Protein AF-A0A930E1S9-F1 (afdb_monomer)

pLDDT: mean 73.91, std 13.62, range [43.12, 94.81]

Sequence (90 aa):
MGNFVILALVGVIIVFAVRSVIKRGKNGCCGGGECSVDSVKVSDKVEGHYPFKAMISVDDMHCGTCKKKVENALNAISGVWATVDLSSHT

InterPro domains:
  IPR006121 Heavy metal-associated domain, HMA [PF00403] (56-89)
  IPR006121 Heavy metal-associated domain, HMA [PS50846] (52-90)
  IPR006121 Heavy metal-associated domain, HMA [cd00371] (55-86)
  IPR017969 Heavy-metal-associated, conserved site [PS01047] (58-86)
  IPR036163 Heavy metal-associated domain superfamily [SSF55008] (55-89)

Organism: NCBI:txid237576

Secondary structure (DSSP, 8-state):
-HHHHHHHHHHHHHHHHHHHHHHHHHH-SS-SS---------S---GGG-S-------TT--SHHHHHHHHHHHHTSTT------TTTT-

Solvent-accessible surface area (backbone atoms only — not comparable to full-atom values): 5744 Å² total; per-residue (Å²): 117,68,68,60,56,53,51,52,55,52,50,53,52,50,52,52,51,52,52,50,51,51,58,45,60,78,49,43,92,70,64,93,59,91,78,77,71,73,77,50,78,56,92,66,90,56,74,89,79,51,96,73,87,86,88,58,76,55,85,87,59,83,44,74,64,52,4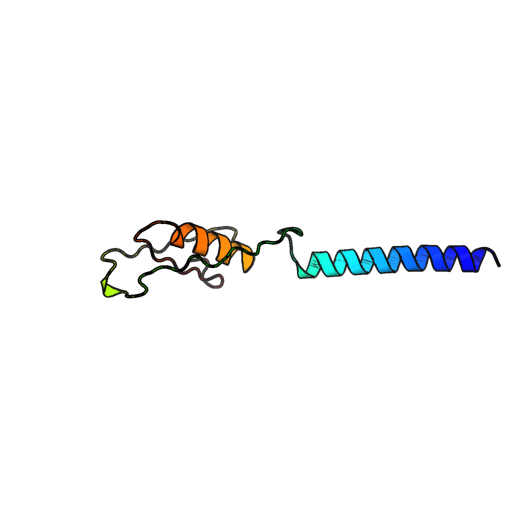4,51,51,54,29,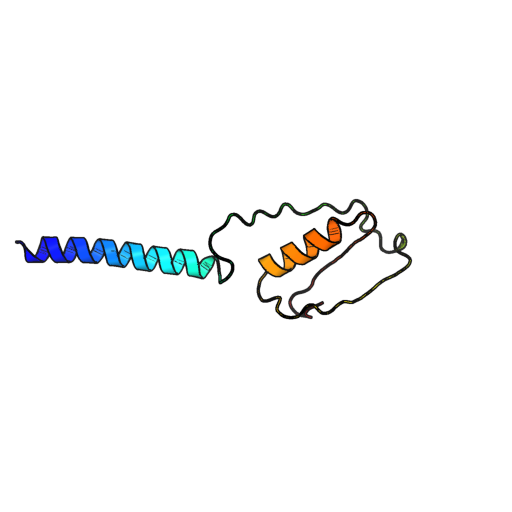30,60,43,22,65,39,88,96,39,81,57,77,67,40,76,90,77,39,54

Structure (mmCIF, N/CA/C/O backbone):
data_AF-A0A930E1S9-F1
#
_entry.id   AF-A0A930E1S9-F1
#
loop_
_atom_site.group_PDB
_atom_site.id
_atom_site.type_symbol
_atom_site.label_atom_id
_atom_site.label_alt_id
_atom_site.label_comp_id
_atom_site.label_asym_id
_atom_site.label_entity_id
_atom_site.label_seq_id
_atom_site.pdbx_PDB_ins_code
_atom_site.Cartn_x
_atom_site.Cartn_y
_atom_site.Cartn_z
_atom_site.occupancy
_atom_site.B_iso_or_equiv
_atom_site.auth_seq_id
_atom_site.auth_comp_id
_atom_site.auth_asym_id
_atom_site.auth_atom_id
_atom_site.pdbx_PDB_model_num
ATOM 1 N N . MET A 1 1 ? 26.162 -2.240 -42.749 1.00 63.75 1 MET A N 1
ATOM 2 C CA . MET A 1 1 ? 24.908 -1.480 -42.523 1.00 63.75 1 MET A CA 1
ATOM 3 C C . MET A 1 1 ? 23.860 -2.293 -41.754 1.00 63.75 1 MET A C 1
ATOM 5 O O . MET A 1 1 ? 23.283 -1.746 -40.828 1.00 63.75 1 MET A O 1
ATOM 9 N N . GLY A 1 2 ? 23.669 -3.593 -42.031 1.00 74.12 2 GLY A N 1
ATOM 10 C CA . GLY A 1 2 ? 22.698 -4.442 -41.309 1.00 74.12 2 GLY A CA 1
ATOM 11 C C . GLY A 1 2 ? 22.915 -4.587 -39.790 1.00 74.12 2 GLY A C 1
ATOM 12 O O . GLY A 1 2 ? 21.950 -4.511 -39.038 1.00 74.12 2 GLY A O 1
ATOM 13 N N . ASN A 1 3 ? 24.164 -4.690 -39.311 1.00 85.62 3 ASN A N 1
ATOM 14 C CA . ASN A 1 3 ? 24.447 -4.801 -37.866 1.00 85.62 3 ASN A CA 1
ATOM 15 C C . ASN A 1 3 ? 23.959 -3.603 -37.040 1.00 85.62 3 ASN A C 1
ATOM 17 O O . ASN A 1 3 ? 23.510 -3.789 -35.914 1.00 85.62 3 ASN A O 1
ATOM 21 N N . PHE A 1 4 ? 24.020 -2.383 -37.583 1.00 90.19 4 PHE A N 1
ATOM 22 C CA . PHE A 1 4 ? 23.559 -1.186 -36.871 1.00 90.19 4 PHE A CA 1
ATOM 23 C C . PHE A 1 4 ? 22.038 -1.177 -36.694 1.00 90.19 4 PHE A C 1
ATOM 25 O O . PHE A 1 4 ? 21.549 -0.765 -35.646 1.00 90.19 4 PHE A O 1
ATOM 32 N N . VAL A 1 5 ? 21.294 -1.689 -37.681 1.00 92.00 5 VAL A N 1
ATOM 33 C CA . VAL A 1 5 ? 19.830 -1.816 -37.610 1.00 92.00 5 VAL A CA 1
ATOM 34 C C . VAL A 1 5 ? 19.432 -2.830 -36.537 1.00 92.00 5 VAL A C 1
ATOM 36 O O . VAL A 1 5 ? 18.553 -2.557 -35.722 1.00 92.00 5 VAL A O 1
ATOM 39 N N . ILE A 1 6 ? 20.126 -3.971 -36.487 1.00 92.12 6 ILE A N 1
ATOM 40 C CA . ILE A 1 6 ? 19.892 -5.017 -35.482 1.00 92.12 6 ILE A CA 1
ATOM 41 C C . ILE A 1 6 ? 20.205 -4.488 -34.074 1.00 92.12 6 ILE A C 1
ATOM 43 O O . ILE A 1 6 ? 19.397 -4.655 -33.162 1.00 92.12 6 ILE A O 1
ATOM 47 N N . LEU A 1 7 ? 21.335 -3.794 -33.900 1.00 91.75 7 LEU A N 1
ATOM 48 C CA . LEU A 1 7 ? 21.721 -3.189 -32.619 1.00 91.75 7 LEU A CA 1
ATOM 49 C C . LEU A 1 7 ? 20.707 -2.145 -32.136 1.00 91.75 7 LEU A C 1
ATOM 51 O O . LEU A 1 7 ? 20.362 -2.134 -30.955 1.00 91.75 7 LEU A O 1
ATOM 55 N N . ALA A 1 8 ? 20.193 -1.303 -33.036 1.00 91.69 8 ALA A N 1
ATOM 56 C CA . ALA A 1 8 ? 19.172 -0.317 -32.696 1.00 91.69 8 ALA A CA 1
ATOM 57 C C . ALA A 1 8 ? 17.867 -0.987 -32.232 1.00 91.69 8 ALA A C 1
ATOM 59 O O . ALA A 1 8 ? 17.304 -0.595 -31.210 1.00 91.69 8 ALA A O 1
ATOM 60 N N . LEU A 1 9 ? 17.418 -2.033 -32.934 1.00 92.62 9 LEU A N 1
ATOM 61 C CA . LEU A 1 9 ? 16.196 -2.762 -32.592 1.00 92.62 9 LEU A CA 1
ATOM 62 C C . LEU A 1 9 ? 16.303 -3.442 -31.216 1.00 92.62 9 LEU A C 1
ATOM 64 O O . LEU A 1 9 ? 15.404 -3.315 -30.383 1.00 92.62 9 LEU A O 1
ATOM 68 N N . VAL A 1 10 ? 17.431 -4.106 -30.947 1.00 94.38 10 VAL A N 1
ATOM 69 C CA . VAL A 1 10 ? 17.712 -4.731 -29.644 1.00 94.38 10 VAL A CA 1
ATOM 70 C C . VAL A 1 10 ? 17.790 -3.677 -28.538 1.00 94.38 10 VAL A C 1
ATOM 72 O O . VAL A 1 10 ? 17.206 -3.865 -27.470 1.00 94.38 10 VAL A O 1
ATOM 75 N N . GLY A 1 11 ? 18.439 -2.538 -28.799 1.00 94.81 11 GLY A N 1
ATOM 76 C CA . GLY A 1 11 ? 18.517 -1.424 -27.855 1.00 94.81 11 GLY A CA 1
ATOM 77 C C . GLY A 1 11 ? 17.138 -0.906 -27.436 1.00 94.81 11 GLY A C 1
ATOM 78 O O . GLY A 1 11 ? 16.888 -0.726 -26.244 1.00 94.81 11 GLY A O 1
ATOM 79 N N . VAL A 1 12 ? 16.210 -0.745 -28.385 1.00 94.12 12 VAL A N 1
ATOM 80 C CA . VAL A 1 12 ? 14.829 -0.317 -28.092 1.00 94.12 12 VAL A CA 1
ATOM 81 C C . VAL A 1 12 ? 14.107 -1.328 -27.196 1.00 94.12 12 VAL A C 1
ATOM 83 O O . VAL A 1 12 ? 13.468 -0.927 -26.219 1.00 94.12 12 VAL A O 1
ATOM 86 N N . ILE A 1 13 ? 14.240 -2.629 -27.474 1.00 93.00 13 ILE A N 1
ATOM 87 C CA . ILE A 1 13 ? 13.612 -3.692 -26.672 1.00 93.00 13 ILE A CA 1
ATOM 88 C C . ILE A 1 13 ? 14.166 -3.696 -25.243 1.00 93.00 13 ILE A C 1
ATOM 90 O O . ILE A 1 13 ? 13.389 -3.745 -24.288 1.00 93.00 13 ILE A O 1
ATOM 94 N N . ILE A 1 14 ? 15.489 -3.586 -25.078 1.00 93.62 14 ILE A N 1
ATOM 95 C CA . ILE A 1 14 ? 16.133 -3.535 -23.757 1.00 93.62 14 ILE A CA 1
ATOM 96 C C . ILE A 1 14 ? 15.655 -2.310 -22.977 1.00 93.62 14 ILE A C 1
ATOM 98 O O . ILE A 1 14 ? 15.270 -2.436 -21.815 1.00 93.62 14 ILE A O 1
ATOM 102 N N . VAL A 1 15 ? 15.610 -1.132 -23.606 1.00 92.81 15 VAL A N 1
ATOM 103 C CA . VAL A 1 15 ? 15.111 0.090 -22.957 1.00 92.81 15 VAL A CA 1
ATOM 104 C C . VAL A 1 15 ? 13.658 -0.078 -22.513 1.00 92.81 15 VAL A C 1
ATOM 106 O O . VAL A 1 15 ? 13.307 0.321 -21.400 1.00 92.81 15 VAL A O 1
ATOM 109 N N . PHE A 1 16 ? 12.809 -0.691 -23.341 1.00 90.75 16 PHE A N 1
ATOM 110 C CA . PHE A 1 16 ? 11.409 -0.935 -22.996 1.00 90.75 16 PHE A CA 1
ATOM 111 C C . PHE A 1 16 ? 11.268 -1.941 -21.844 1.00 90.75 16 PHE A C 1
ATOM 113 O O . PHE A 1 16 ? 10.491 -1.710 -20.915 1.00 90.75 16 PHE A O 1
ATOM 120 N N . ALA A 1 17 ? 12.063 -3.014 -21.857 1.00 85.81 17 ALA A N 1
ATOM 121 C CA . ALA A 1 17 ? 12.105 -4.011 -20.793 1.00 85.81 17 ALA A CA 1
ATOM 122 C C . ALA A 1 17 ? 12.568 -3.397 -19.465 1.00 85.81 17 ALA A C 1
ATOM 124 O O . ALA A 1 17 ? 11.874 -3.528 -18.458 1.00 85.81 17 ALA A O 1
ATOM 125 N N . VAL A 1 18 ? 13.673 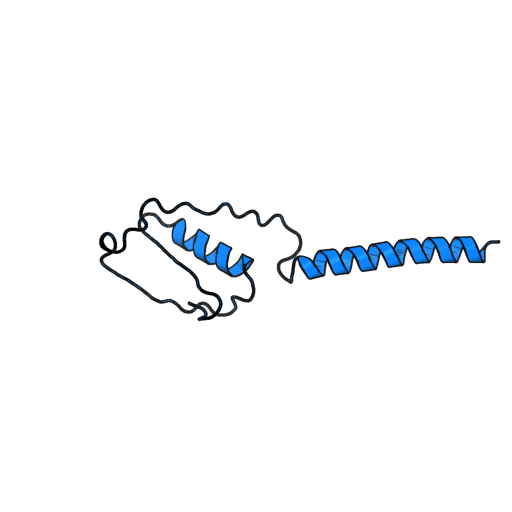-2.645 -19.468 1.00 87.38 18 VAL A N 1
ATOM 126 C CA . VAL A 1 18 ? 14.198 -1.956 -18.278 1.00 87.38 18 VAL A CA 1
ATOM 127 C C . VAL A 1 18 ? 13.183 -0.943 -17.750 1.00 87.38 18 VAL A C 1
ATOM 129 O O . VAL A 1 18 ? 12.889 -0.931 -16.555 1.00 87.38 18 VAL A O 1
ATOM 132 N N . ARG A 1 19 ? 12.564 -0.141 -18.627 1.00 84.12 19 ARG A N 1
ATOM 133 C CA . ARG A 1 19 ? 11.489 0.781 -18.225 1.00 84.12 19 ARG A CA 1
ATOM 134 C C . ARG A 1 19 ? 10.303 0.048 -17.605 1.00 84.12 19 ARG A C 1
ATOM 136 O O . ARG A 1 19 ? 9.776 0.518 -16.600 1.00 84.12 19 ARG A O 1
ATOM 143 N N . SER A 1 20 ? 9.896 -1.089 -18.167 1.00 74.44 20 SER A N 1
ATOM 144 C CA . SER A 1 20 ? 8.802 -1.910 -17.637 1.00 74.44 20 SER A CA 1
ATOM 145 C C . SER A 1 20 ? 9.144 -2.493 -16.264 1.00 74.44 20 SER A C 1
ATOM 147 O O . SER A 1 20 ? 8.327 -2.413 -15.348 1.00 74.44 20 SER A O 1
ATOM 149 N N . VAL A 1 21 ? 10.369 -2.993 -16.078 1.00 75.44 21 VAL A N 1
ATOM 150 C CA . VAL A 1 21 ? 10.849 -3.531 -14.795 1.00 75.44 21 VAL A CA 1
ATOM 151 C C . VAL A 1 21 ? 10.938 -2.439 -13.734 1.00 75.44 21 VAL A C 1
ATOM 153 O O . VAL A 1 21 ? 10.451 -2.646 -12.631 1.00 75.44 21 VAL A O 1
ATOM 156 N N . ILE A 1 22 ? 11.462 -1.253 -14.054 1.00 75.25 22 ILE A N 1
ATOM 157 C CA . ILE A 1 22 ? 11.515 -0.129 -13.103 1.00 75.25 22 ILE A CA 1
ATOM 158 C C . ILE A 1 22 ? 10.103 0.356 -12.755 1.00 75.25 22 ILE A C 1
ATOM 160 O O . ILE A 1 22 ? 9.806 0.630 -11.592 1.00 75.25 22 ILE A O 1
ATOM 164 N N . LYS A 1 23 ? 9.206 0.444 -13.745 1.00 65.38 23 LYS A N 1
ATOM 165 C CA . LYS A 1 23 ? 7.813 0.858 -13.525 1.00 65.38 23 LYS A CA 1
ATOM 166 C C . LYS A 1 23 ? 7.055 -0.152 -12.659 1.00 65.38 23 LYS A C 1
ATOM 168 O O . LYS A 1 23 ? 6.282 0.257 -11.801 1.00 65.38 23 LYS A O 1
ATOM 173 N N . ARG A 1 24 ? 7.310 -1.451 -12.837 1.00 62.41 24 ARG A N 1
ATOM 174 C CA . ARG A 1 24 ? 6.777 -2.521 -11.976 1.00 62.41 24 ARG A CA 1
ATOM 175 C C . ARG A 1 24 ? 7.436 -2.524 -10.593 1.00 62.41 24 ARG A C 1
ATOM 177 O O . ARG A 1 24 ? 6.731 -2.648 -9.603 1.00 62.41 24 ARG A O 1
ATOM 184 N N . GLY A 1 25 ? 8.745 -2.292 -10.509 1.00 60.41 25 GLY A N 1
ATOM 185 C CA . GLY A 1 25 ? 9.505 -2.228 -9.258 1.00 60.41 25 GLY A CA 1
ATOM 186 C C . GLY A 1 25 ? 9.082 -1.070 -8.353 1.00 60.41 25 GLY A C 1
ATOM 187 O O . GLY A 1 25 ? 8.927 -1.262 -7.153 1.00 60.41 25 GLY A O 1
ATOM 188 N N . LYS A 1 26 ? 8.785 0.107 -8.922 1.00 57.62 26 LYS A N 1
ATOM 189 C CA . LYS A 1 26 ? 8.198 1.235 -8.173 1.00 57.62 26 LYS A CA 1
ATOM 190 C C . LYS A 1 26 ? 6.778 0.961 -7.665 1.00 57.62 26 LYS A C 1
ATOM 192 O O . LYS A 1 26 ? 6.356 1.606 -6.714 1.00 57.62 26 LYS A O 1
ATOM 197 N N . ASN A 1 27 ? 6.062 0.025 -8.286 1.00 54.59 27 ASN A N 1
ATOM 198 C CA . ASN A 1 27 ? 4.676 -0.300 -7.950 1.00 54.59 27 ASN A CA 1
ATOM 199 C C . ASN A 1 27 ? 4.544 -1.578 -7.095 1.00 54.59 27 ASN A C 1
ATOM 201 O O . ASN A 1 27 ? 3.438 -1.918 -6.687 1.00 54.59 27 ASN A O 1
ATOM 205 N N . GLY A 1 28 ? 5.657 -2.242 -6.762 1.00 53.16 28 GLY A N 1
ATOM 206 C CA . GLY A 1 28 ? 5.699 -3.369 -5.831 1.00 53.16 28 GLY A CA 1
ATOM 207 C C . GLY A 1 28 ? 4.972 -4.643 -6.288 1.00 53.16 28 GLY A C 1
ATOM 208 O O . GLY A 1 28 ? 4.387 -4.727 -7.366 1.00 53.16 28 GLY A O 1
ATOM 209 N N . CYS A 1 29 ? 5.033 -5.654 -5.415 1.00 56.25 29 CYS A N 1
ATOM 210 C CA . CYS A 1 29 ? 4.479 -7.008 -5.573 1.00 56.25 29 CYS A CA 1
ATOM 211 C C . CYS A 1 29 ? 2.942 -7.038 -5.772 1.00 56.25 29 CYS A C 1
ATOM 213 O O . CYS A 1 29 ? 2.401 -7.971 -6.358 1.00 56.25 29 CYS A O 1
ATOM 215 N N . CYS A 1 30 ? 2.227 -5.982 -5.363 1.00 58.00 30 CYS A N 1
ATOM 216 C CA . CYS A 1 30 ? 0.807 -5.777 -5.670 1.00 58.00 30 CYS A CA 1
ATOM 217 C C . CYS A 1 30 ? 0.661 -5.166 -7.070 1.00 58.00 30 CYS A C 1
ATOM 219 O O . CYS A 1 30 ? 0.475 -3.961 -7.229 1.00 58.00 30 CYS A O 1
ATOM 221 N N . GLY A 1 31 ? 0.814 -6.018 -8.084 1.00 50.31 31 GLY A N 1
ATOM 222 C CA . GLY A 1 31 ? 0.908 -5.641 -9.487 1.00 50.31 31 GLY A CA 1
ATOM 223 C C . GLY A 1 31 ? -0.131 -4.623 -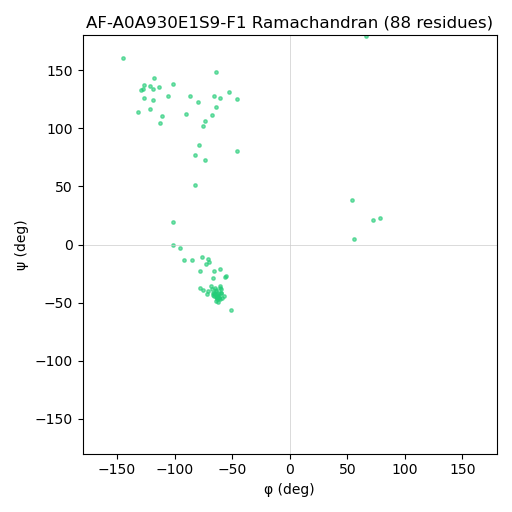9.955 1.00 50.31 31 GLY A C 1
ATOM 224 O O . GLY A 1 31 ? -1.325 -4.854 -9.845 1.00 50.31 31 GLY A O 1
ATOM 225 N N . GLY A 1 32 ? 0.365 -3.528 -10.538 1.00 45.28 32 GLY A N 1
ATOM 226 C CA . GLY A 1 32 ? -0.092 -2.953 -11.812 1.00 45.28 32 GLY A CA 1
ATOM 227 C C . GLY A 1 32 ? -1.566 -2.584 -12.014 1.00 45.28 32 GLY A C 1
ATOM 228 O O . GLY A 1 32 ? -1.903 -2.195 -13.126 1.00 45.28 32 GLY A O 1
ATOM 229 N N . GLY A 1 33 ? -2.420 -2.694 -11.005 1.00 46.81 33 GLY A N 1
ATOM 230 C CA . GLY A 1 33 ? -3.792 -2.218 -11.018 1.00 46.81 33 GLY A CA 1
ATOM 231 C C . GLY A 1 33 ? -3.879 -0.910 -10.255 1.00 46.81 33 GLY A C 1
ATOM 232 O O . GLY A 1 33 ? -3.260 -0.758 -9.201 1.00 46.81 33 GLY A O 1
ATOM 233 N N . GLU A 1 34 ? -4.642 0.023 -10.802 1.00 44.81 34 GLU A N 1
ATOM 234 C CA . GLU A 1 34 ? -5.220 1.182 -10.130 1.00 44.81 34 GLU A CA 1
ATOM 235 C C . GLU A 1 34 ? -5.857 0.786 -8.784 1.00 44.81 34 GLU A C 1
ATOM 237 O O . GLU A 1 34 ? -7.055 0.601 -8.636 1.00 44.81 34 GLU A O 1
ATOM 242 N N . CYS A 1 35 ? -5.026 0.641 -7.754 1.00 43.12 35 CYS A N 1
ATOM 243 C CA . CYS A 1 35 ? -5.458 0.556 -6.367 1.00 43.12 35 CYS A CA 1
ATOM 244 C C . CYS A 1 35 ? -5.676 1.979 -5.843 1.00 43.12 35 CYS A C 1
ATOM 246 O O . CYS A 1 35 ? -5.132 2.364 -4.808 1.00 43.12 35 CYS A O 1
ATOM 248 N N . SER A 1 36 ? -6.447 2.784 -6.570 1.00 45.34 36 SER A N 1
ATOM 249 C CA . SER A 1 36 ? -7.087 3.971 -6.012 1.00 45.34 36 SER A CA 1
ATOM 250 C C . SER A 1 36 ? -8.232 3.482 -5.133 1.00 45.34 36 SER A C 1
ATOM 252 O O . SER A 1 36 ? -9.395 3.522 -5.515 1.00 45.34 36 SER A O 1
ATOM 254 N N . VAL A 1 37 ? -7.885 2.919 -3.973 1.00 53.12 37 VAL A N 1
ATOM 255 C CA . VAL A 1 37 ? -8.880 2.669 -2.936 1.00 53.12 37 VAL A CA 1
ATOM 256 C C . VAL A 1 37 ? -9.159 4.029 -2.320 1.00 53.12 37 VAL A C 1
ATOM 258 O O . VAL A 1 37 ? -8.328 4.551 -1.573 1.00 53.12 37 VAL A O 1
ATOM 261 N N . ASP A 1 38 ? -10.282 4.623 -2.711 1.00 53.94 38 ASP A N 1
ATOM 262 C CA . ASP A 1 38 ? -10.791 5.836 -2.087 1.00 53.94 38 ASP A CA 1
ATOM 263 C C . ASP A 1 38 ? -10.879 5.610 -0.578 1.00 53.94 38 ASP A C 1
ATOM 265 O O . ASP A 1 38 ? -11.341 4.566 -0.108 1.00 53.94 38 ASP A O 1
ATOM 269 N N . SER A 1 39 ? -10.342 6.559 0.184 1.00 54.38 39 SER A N 1
ATOM 270 C CA . SER A 1 39 ? -10.327 6.464 1.636 1.00 54.38 39 SER A CA 1
ATOM 271 C C . SER A 1 39 ? -11.764 6.490 2.135 1.00 54.38 39 SER A C 1
ATOM 273 O O . SER A 1 39 ? -12.466 7.488 1.945 1.00 54.38 39 SER A O 1
ATOM 275 N N . VAL A 1 40 ? -12.200 5.420 2.798 1.00 59.91 40 VAL A N 1
ATOM 276 C CA . VAL A 1 40 ? -13.522 5.410 3.421 1.00 59.91 40 VAL A CA 1
ATOM 277 C C . VAL A 1 40 ? -13.491 6.418 4.566 1.00 59.91 40 VAL A C 1
ATOM 279 O O . VAL A 1 40 ? -12.768 6.253 5.550 1.00 59.91 40 VAL A O 1
ATOM 282 N N . LYS A 1 41 ? -14.229 7.521 4.409 1.00 55.38 41 LYS A N 1
ATOM 283 C CA . LYS A 1 41 ? -14.346 8.552 5.441 1.00 55.38 41 LYS A CA 1
ATOM 284 C C . LYS A 1 41 ? -15.226 8.024 6.566 1.00 55.38 41 LYS A C 1
ATOM 286 O O . LYS A 1 41 ? -16.441 7.964 6.424 1.00 55.38 41 LYS A O 1
ATOM 291 N N . VAL A 1 42 ? -14.602 7.692 7.690 1.00 59.31 42 VAL A N 1
ATOM 292 C CA . VAL A 1 42 ? -15.308 7.465 8.953 1.00 59.31 42 VAL A CA 1
ATOM 293 C C . VAL A 1 42 ? -15.919 8.787 9.415 1.00 59.31 42 VAL A C 1
ATOM 295 O O . VAL A 1 42 ? -15.213 9.798 9.483 1.00 59.31 42 VAL A O 1
ATOM 298 N N . SER A 1 43 ? -17.218 8.779 9.715 1.00 58.47 43 SER A N 1
ATOM 299 C CA . SER A 1 43 ? -17.968 9.969 10.140 1.00 58.47 43 SER A CA 1
ATOM 300 C C . SER A 1 43 ? -17.528 10.513 11.501 1.00 58.47 43 SER A C 1
ATOM 302 O O . SER A 1 43 ? -17.580 11.720 11.708 1.00 58.47 43 SER A O 1
ATOM 304 N N . ASP A 1 44 ? -17.018 9.654 12.390 1.00 60.25 44 ASP A N 1
ATOM 305 C CA . ASP A 1 44 ? -16.675 10.013 13.767 1.00 60.25 44 ASP A CA 1
ATOM 306 C C . ASP A 1 44 ? -15.277 9.517 14.151 1.00 60.25 44 ASP A C 1
ATOM 308 O O . ASP A 1 44 ? -15.032 8.315 14.263 1.00 60.25 44 ASP A O 1
ATOM 312 N N . LYS A 1 45 ? -14.360 10.464 14.388 1.00 63.19 45 LYS A N 1
ATOM 313 C CA . LYS A 1 45 ? -13.002 10.223 14.923 1.00 63.19 45 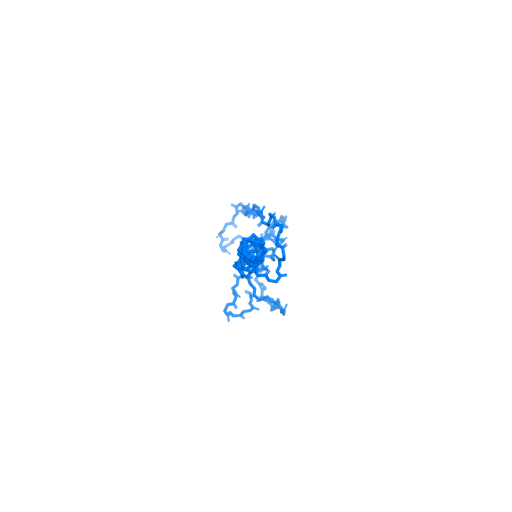LYS A CA 1
ATOM 314 C C . LYS A 1 45 ? -12.883 10.552 16.417 1.00 63.19 45 LYS A C 1
ATOM 316 O O . LYS A 1 45 ? -11.793 10.819 16.917 1.00 63.19 45 LYS A O 1
ATOM 321 N N . VAL A 1 46 ? -14.005 10.620 17.129 1.00 62.31 46 VAL A N 1
ATOM 322 C CA . VAL A 1 46 ? -14.032 11.013 18.541 1.00 62.31 46 VAL A CA 1
ATOM 323 C C . VAL A 1 46 ? -13.874 9.765 19.406 1.00 62.31 46 VAL A C 1
ATOM 325 O O . VAL A 1 46 ? -14.767 8.925 19.457 1.00 62.31 46 VAL A O 1
ATOM 328 N N . GLU A 1 47 ? -12.749 9.650 20.116 1.00 60.91 47 GLU A N 1
ATOM 329 C CA . GLU A 1 47 ? -12.429 8.483 20.959 1.00 60.91 47 GLU A CA 1
ATOM 330 C C . GLU A 1 47 ? -13.498 8.159 22.017 1.00 60.91 47 GLU A C 1
ATOM 332 O O . GLU A 1 47 ? -13.649 7.003 22.394 1.00 60.91 47 GLU A O 1
ATOM 337 N N . GLY A 1 48 ? -14.265 9.156 22.469 1.00 63.22 48 GLY A N 1
ATOM 338 C CA . GLY A 1 48 ? -15.331 8.983 23.461 1.00 63.22 48 GLY A CA 1
ATOM 339 C C . GLY A 1 48 ? -16.626 8.352 22.933 1.00 63.22 48 GLY A C 1
ATOM 340 O O . GLY A 1 48 ? -17.482 7.997 23.736 1.00 63.22 48 GLY A O 1
ATOM 341 N N . HIS A 1 49 ? -16.787 8.202 21.614 1.00 67.56 49 HIS A N 1
ATOM 342 C CA . HIS A 1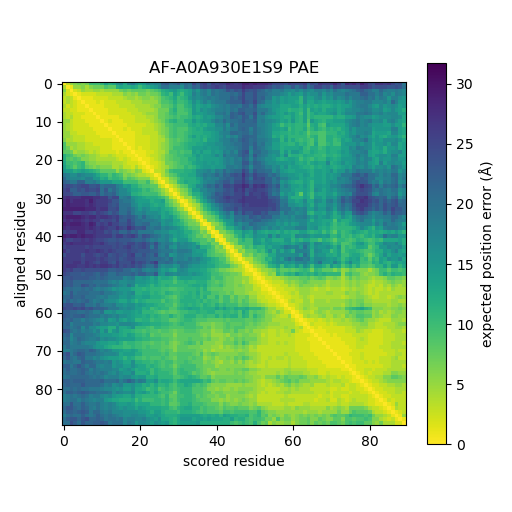 49 ? -17.976 7.584 21.009 1.00 67.56 49 HIS A CA 1
ATOM 343 C C . HIS A 1 49 ? -17.899 6.051 20.936 1.00 67.56 49 HIS A C 1
ATOM 345 O O . HIS A 1 49 ? -18.915 5.398 20.700 1.00 67.56 49 HIS A O 1
ATOM 351 N N . TYR A 1 50 ? -16.713 5.473 21.154 1.00 69.31 50 TYR A N 1
ATOM 352 C CA . TYR A 1 50 ? -16.478 4.037 21.047 1.00 69.31 50 TYR A CA 1
ATOM 353 C C . TYR A 1 50 ? -16.156 3.445 22.428 1.00 69.31 50 TYR A C 1
ATOM 355 O O . TYR A 1 50 ? -15.042 3.618 22.923 1.00 69.31 50 TYR A O 1
ATOM 363 N N . PRO A 1 51 ? -17.102 2.729 23.068 1.00 74.44 51 PRO A N 1
ATOM 364 C CA . PRO A 1 51 ? -16.900 2.159 24.404 1.00 74.44 51 PRO A CA 1
ATOM 365 C C . PRO A 1 51 ? -15.923 0.972 24.429 1.00 74.44 51 PRO A C 1
ATOM 367 O O . PRO A 1 51 ? -15.489 0.561 25.503 1.00 74.44 51 PRO A O 1
ATOM 370 N N . PHE A 1 52 ? -15.560 0.424 23.265 1.00 76.00 52 PHE A N 1
ATOM 371 C CA . PHE A 1 52 ? -14.679 -0.735 23.140 1.00 76.00 52 PHE A CA 1
ATOM 372 C C . PHE A 1 52 ? -13.522 -0.431 22.184 1.00 76.00 52 PHE A C 1
ATOM 374 O O . PHE A 1 52 ? -13.736 0.085 21.089 1.00 76.00 52 PHE A O 1
ATOM 381 N N . LYS A 1 53 ? -12.296 -0.781 22.596 1.00 81.19 53 LYS A N 1
ATOM 382 C CA . LYS A 1 53 ? -11.081 -0.726 21.770 1.00 81.19 53 LYS A CA 1
ATOM 383 C C . LYS A 1 53 ? -10.502 -2.137 21.650 1.00 81.19 53 LYS A C 1
ATOM 385 O O . LYS A 1 53 ? -10.383 -2.836 22.653 1.00 81.19 53 LYS A O 1
ATOM 390 N N . ALA A 1 54 ? -10.131 -2.536 20.438 1.00 79.94 54 ALA A N 1
ATOM 391 C CA . ALA A 1 54 ? -9.436 -3.790 20.163 1.00 79.94 54 ALA A CA 1
ATOM 392 C C . ALA A 1 54 ? -8.163 -3.495 19.361 1.00 79.94 54 ALA A C 1
ATOM 394 O O . ALA A 1 54 ? -8.195 -2.682 18.440 1.00 79.94 54 ALA A O 1
ATOM 395 N N . MET A 1 55 ? -7.055 -4.145 19.719 1.00 82.50 55 MET A N 1
ATOM 396 C CA . MET A 1 55 ? -5.816 -4.142 18.937 1.0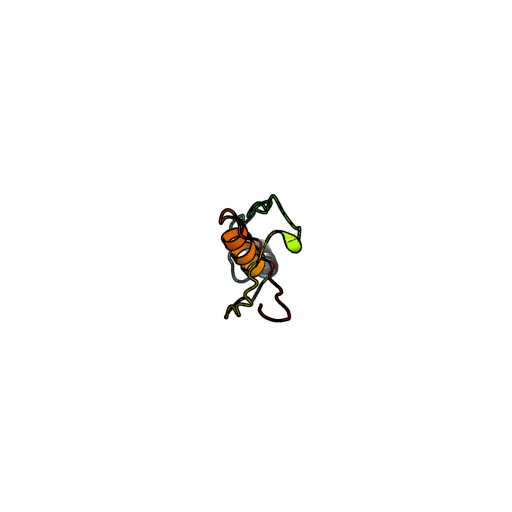0 82.50 55 MET A CA 1
ATOM 397 C C . MET A 1 55 ? -5.689 -5.501 18.259 1.00 82.50 55 MET A C 1
ATOM 399 O O . MET A 1 55 ? -5.822 -6.530 18.923 1.00 82.50 55 MET A O 1
ATOM 403 N N . ILE A 1 56 ? -5.475 -5.503 16.947 1.00 83.69 56 ILE A N 1
ATOM 404 C CA . ILE A 1 56 ? -5.411 -6.719 16.137 1.00 83.69 56 ILE A CA 1
ATOM 405 C C . ILE A 1 56 ? -4.095 -6.680 15.377 1.00 83.69 56 ILE A C 1
ATOM 407 O O . ILE A 1 56 ? -3.825 -5.715 14.676 1.00 83.69 56 ILE A O 1
ATOM 411 N N . SER A 1 57 ? -3.291 -7.730 15.497 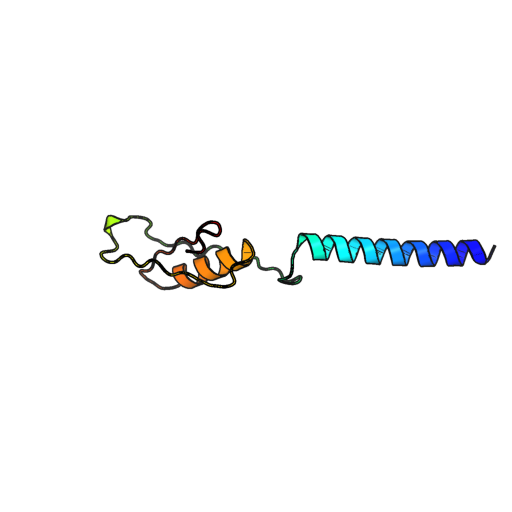1.00 81.88 57 SER A N 1
ATOM 412 C CA . SER A 1 57 ? -2.099 -7.883 14.668 1.00 81.88 57 SER A CA 1
ATOM 413 C C . SER A 1 57 ? -2.474 -8.568 13.363 1.00 81.88 57 SER A C 1
ATOM 415 O O . SER A 1 57 ? -3.122 -9.615 13.375 1.00 81.88 57 SER A O 1
ATOM 417 N N . VAL A 1 58 ? -2.086 -7.971 12.239 1.00 80.19 58 VAL A N 1
ATOM 418 C CA . VAL A 1 58 ? -2.315 -8.549 10.910 1.00 80.19 58 VAL A CA 1
ATOM 419 C C . VAL A 1 58 ? -0.971 -8.957 10.327 1.00 80.19 58 VAL A C 1
ATOM 421 O O . VAL A 1 58 ? -0.139 -8.113 9.982 1.00 80.19 58 VAL A O 1
ATOM 424 N N . ASP A 1 59 ? -0.771 -10.266 10.218 1.00 75.81 59 ASP A N 1
ATOM 425 C CA . ASP A 1 59 ? 0.390 -10.832 9.547 1.00 75.81 59 ASP A CA 1
ATOM 426 C C . ASP A 1 59 ? 0.381 -10.476 8.050 1.00 75.81 59 ASP A C 1
ATOM 428 O O . ASP A 1 59 ? -0.669 -10.340 7.421 1.00 75.81 59 ASP A O 1
ATOM 432 N N . ASP A 1 60 ? 1.575 -10.327 7.473 1.00 73.00 60 ASP A N 1
ATOM 433 C CA . ASP A 1 60 ? 1.789 -10.106 6.033 1.00 73.00 60 ASP A CA 1
ATOM 434 C C . ASP A 1 60 ? 1.407 -8.708 5.475 1.00 73.00 60 ASP A C 1
ATOM 436 O O . ASP A 1 60 ? 1.260 -8.502 4.266 1.00 73.00 60 ASP A O 1
ATOM 440 N N . MET A 1 61 ? 1.326 -7.673 6.323 1.00 75.75 61 MET A N 1
ATOM 441 C CA . MET A 1 61 ? 1.236 -6.277 5.860 1.00 75.75 61 MET A CA 1
ATOM 442 C C . MET A 1 61 ? 2.603 -5.711 5.433 1.00 75.75 61 MET A C 1
ATOM 444 O O . MET A 1 61 ? 3.278 -5.026 6.191 1.00 75.75 61 MET A O 1
ATOM 448 N N . HIS A 1 62 ? 2.998 -5.951 4.179 1.00 73.50 62 HIS A N 1
ATOM 449 C CA . HIS A 1 62 ? 4.321 -5.545 3.659 1.00 73.50 62 HIS A CA 1
ATOM 450 C C . HIS A 1 62 ? 4.383 -4.168 2.985 1.00 73.50 62 HIS A C 1
ATOM 452 O O . HIS A 1 62 ? 5.467 -3.673 2.683 1.00 73.50 62 HIS A O 1
ATOM 458 N N . CYS A 1 63 ? 3.244 -3.543 2.669 1.00 75.88 63 CYS A N 1
ATOM 459 C CA . CYS A 1 63 ? 3.244 -2.271 1.942 1.00 75.88 63 CYS A CA 1
ATOM 460 C C . CYS A 1 63 ? 2.121 -1.314 2.360 1.00 75.88 63 CYS A C 1
ATOM 462 O O . CYS A 1 63 ? 1.081 -1.718 2.883 1.00 75.88 63 CYS A O 1
ATOM 464 N N . GLY A 1 64 ? 2.304 -0.028 2.037 1.00 72.88 64 GLY A N 1
ATOM 465 C CA . GLY A 1 64 ? 1.313 1.032 2.264 1.00 72.88 64 GLY A CA 1
ATOM 466 C C . GLY A 1 64 ? -0.051 0.765 1.623 1.00 72.88 64 GLY A C 1
ATOM 467 O O . GLY A 1 64 ? -1.071 1.217 2.137 1.00 72.88 64 GLY A O 1
ATOM 468 N N . THR A 1 65 ? -0.096 0.001 0.531 1.00 74.12 65 THR A N 1
ATOM 469 C CA . THR A 1 65 ? -1.355 -0.394 -0.115 1.00 74.12 65 THR A CA 1
ATOM 470 C C . THR A 1 65 ? -2.080 -1.485 0.669 1.00 74.12 65 THR A C 1
ATOM 472 O O . THR A 1 65 ? -3.298 -1.401 0.806 1.00 74.12 65 THR A O 1
ATOM 475 N N . CYS A 1 66 ? -1.361 -2.467 1.227 1.00 77.88 66 CYS A N 1
ATOM 476 C CA . CYS A 1 66 ? -1.947 -3.462 2.132 1.00 77.88 66 CYS A CA 1
ATOM 477 C C . CYS A 1 66 ? -2.534 -2.771 3.367 1.00 77.88 66 CYS A C 1
ATOM 479 O O . CYS A 1 66 ? -3.706 -2.984 3.664 1.00 77.88 66 CYS A O 1
ATOM 481 N N . LYS A 1 67 ? -1.780 -1.844 3.984 1.00 82.00 67 LYS A N 1
ATOM 482 C CA . LYS A 1 67 ? -2.275 -0.991 5.079 1.00 82.00 67 LYS A CA 1
ATOM 483 C C . LYS A 1 67 ? -3.589 -0.303 4.711 1.00 82.00 67 LYS A C 1
ATOM 485 O O . LYS A 1 67 ? -4.586 -0.475 5.399 1.00 82.00 67 LYS A O 1
ATOM 490 N N . LYS A 1 68 ? -3.605 0.453 3.606 1.00 78.38 68 LYS A N 1
ATOM 491 C CA . LYS A 1 68 ? -4.797 1.203 3.176 1.00 78.38 68 LYS A CA 1
ATOM 492 C C . LYS A 1 68 ? -5.993 0.298 2.896 1.00 78.38 68 LYS A C 1
ATOM 494 O O . LYS A 1 68 ? -7.111 0.683 3.204 1.00 78.38 68 LYS A O 1
ATOM 499 N N . LYS A 1 69 ? -5.778 -0.887 2.316 1.00 79.12 69 LYS A N 1
ATOM 500 C CA . LYS A 1 69 ? -6.855 -1.859 2.077 1.00 79.12 69 LYS A CA 1
ATOM 501 C C . LYS A 1 69 ? -7.472 -2.349 3.384 1.00 79.12 69 LYS A C 1
ATOM 503 O O . LYS A 1 69 ? -8.693 -2.357 3.481 1.00 79.12 69 LYS A O 1
ATOM 508 N N . VAL A 1 70 ? -6.649 -2.721 4.364 1.00 82.88 70 VAL A N 1
ATOM 509 C CA . VAL A 1 70 ? -7.123 -3.174 5.682 1.00 82.88 70 VAL A CA 1
ATOM 510 C C . VAL A 1 70 ? -7.845 -2.038 6.406 1.00 82.88 70 VAL A C 1
ATOM 512 O O . VAL A 1 70 ? -8.981 -2.213 6.837 1.00 82.88 70 VAL A O 1
ATOM 515 N N . GLU A 1 71 ? -7.241 -0.850 6.452 1.00 84.62 71 GLU A N 1
ATOM 516 C CA . GLU A 1 71 ? -7.829 0.332 7.090 1.00 84.62 71 GLU A CA 1
ATOM 517 C C . GLU A 1 71 ? -9.177 0.708 6.453 1.00 84.62 71 GLU A C 1
ATOM 519 O O . GLU A 1 71 ? -10.161 0.906 7.160 1.00 84.62 71 GLU A O 1
ATOM 524 N N . ASN A 1 72 ? -9.265 0.725 5.119 1.00 82.62 72 ASN A N 1
ATOM 525 C CA . ASN A 1 72 ? -10.514 1.017 4.412 1.00 82.62 72 ASN A CA 1
ATOM 526 C C . ASN A 1 72 ? -11.572 -0.077 4.592 1.00 82.62 72 ASN A C 1
ATOM 528 O O . ASN A 1 72 ? -12.746 0.252 4.725 1.00 82.62 72 ASN A O 1
ATOM 532 N N . ALA A 1 73 ? -11.188 -1.357 4.609 1.00 82.94 73 ALA A N 1
ATOM 533 C CA . ALA A 1 73 ? -12.127 -2.456 4.831 1.00 82.94 73 ALA A CA 1
ATOM 534 C C . ALA A 1 73 ? -12.756 -2.389 6.229 1.00 82.94 73 ALA A C 1
ATOM 536 O O . ALA A 1 73 ? -13.957 -2.605 6.371 1.00 82.94 73 ALA A O 1
ATOM 537 N N . LEU A 1 74 ? -11.962 -2.040 7.245 1.00 83.94 74 LEU A N 1
ATOM 538 C CA . LEU A 1 74 ? -12.450 -1.869 8.612 1.00 83.94 74 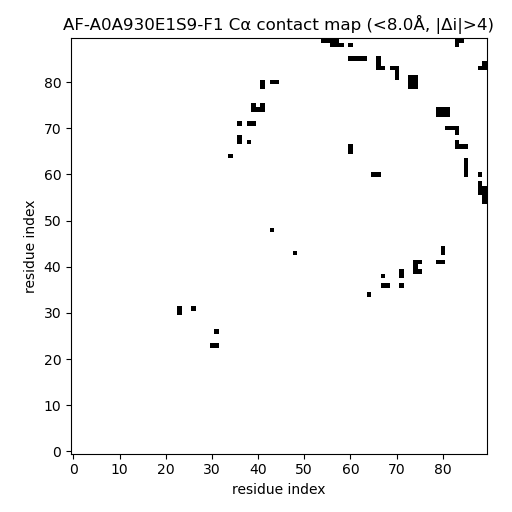LEU A CA 1
ATOM 539 C C . LEU A 1 74 ? -13.301 -0.600 8.757 1.00 83.94 74 LEU A C 1
ATOM 541 O O . LEU A 1 74 ? -14.375 -0.649 9.348 1.00 83.94 74 LEU A O 1
ATOM 545 N N . ASN A 1 75 ? -12.873 0.512 8.156 1.00 84.06 75 ASN A N 1
ATOM 546 C CA . ASN A 1 75 ? -13.611 1.779 8.169 1.00 84.06 75 ASN A CA 1
ATOM 547 C C . ASN A 1 75 ? -14.898 1.756 7.321 1.00 84.06 75 ASN A C 1
ATOM 549 O O . ASN A 1 75 ? -15.745 2.632 7.475 1.00 84.06 75 ASN A O 1
ATOM 553 N N . ALA A 1 76 ? -15.066 0.767 6.435 1.00 81.38 76 ALA A N 1
ATOM 554 C CA . ALA A 1 76 ? -16.316 0.520 5.715 1.00 81.38 76 ALA A CA 1
ATOM 555 C C . ALA A 1 76 ? -17.419 -0.078 6.598 1.00 81.38 76 ALA A C 1
ATOM 557 O O . ALA A 1 76 ? -18.590 -0.043 6.217 1.00 81.38 76 ALA A O 1
ATOM 558 N N . ILE A 1 77 ? -17.072 -0.618 7.768 1.00 80.44 77 ILE A N 1
ATOM 559 C CA . ILE A 1 77 ? -18.045 -1.165 8.708 1.00 80.44 77 ILE A CA 1
ATOM 560 C C . ILE A 1 77 ? -18.675 0.002 9.479 1.00 80.44 77 ILE A C 1
ATOM 562 O O . ILE A 1 77 ? -17.990 0.791 10.129 1.00 80.44 77 ILE A O 1
ATOM 566 N N . SER A 1 78 ? -20.002 0.125 9.414 1.00 75.94 78 SER A N 1
ATOM 567 C CA . SER A 1 78 ? -20.737 1.187 10.105 1.00 75.94 78 SER A CA 1
ATOM 568 C C . SER A 1 78 ? -20.527 1.110 11.619 1.00 75.94 78 SER A C 1
ATOM 570 O O . SER A 1 78 ? -20.801 0.072 12.221 1.00 75.94 78 SER A O 1
ATOM 572 N N . GLY A 1 79 ? -20.096 2.212 12.236 1.00 76.69 79 GLY A N 1
ATOM 573 C CA . GLY A 1 79 ? -19.831 2.260 13.677 1.00 76.69 79 GLY A CA 1
ATOM 574 C C . GLY A 1 79 ? -18.499 1.625 14.081 1.00 76.69 79 GLY A C 1
ATOM 575 O O . GLY A 1 79 ? -18.345 1.229 15.234 1.00 76.69 79 GLY A O 1
ATOM 576 N N . VAL A 1 80 ? -17.545 1.524 13.152 1.00 79.19 80 VAL A N 1
ATOM 577 C CA . VAL A 1 80 ? -16.165 1.119 13.432 1.00 79.19 80 VAL A CA 1
ATOM 578 C C . VAL A 1 80 ? -15.215 2.223 12.980 1.00 79.19 80 VAL A C 1
ATOM 580 O O . VAL A 1 80 ? -15.346 2.775 11.889 1.00 79.19 80 VAL A O 1
ATOM 583 N N . TRP A 1 81 ? -14.232 2.520 13.827 1.00 82.25 81 TRP A N 1
ATOM 584 C CA . TRP A 1 81 ? -13.087 3.346 13.476 1.00 82.25 81 TRP A CA 1
ATOM 585 C C . TRP A 1 81 ? -11.812 2.535 13.686 1.00 82.25 81 TRP A C 1
ATOM 587 O O . TRP A 1 81 ? -11.490 2.139 14.806 1.00 82.25 81 TRP A O 1
ATOM 597 N N . ALA A 1 82 ? -11.090 2.294 12.598 1.00 82.94 82 ALA A N 1
ATOM 598 C CA . ALA A 1 82 ? -9.819 1.595 12.598 1.00 82.94 82 ALA A CA 1
ATOM 599 C C . ALA A 1 82 ? -8.692 2.501 12.099 1.00 82.94 82 ALA A C 1
ATOM 601 O O . ALA A 1 82 ? -8.857 3.309 11.181 1.00 82.94 82 ALA A O 1
ATOM 602 N N . THR A 1 83 ? -7.528 2.333 12.715 1.00 83.44 83 THR A N 1
ATOM 603 C CA . THR A 1 83 ? -6.260 2.935 12.300 1.00 83.44 83 THR A CA 1
ATOM 604 C C . THR A 1 83 ? -5.241 1.813 12.240 1.00 83.44 83 THR A C 1
ATOM 606 O O . THR A 1 83 ? -5.176 1.026 13.177 1.00 83.44 83 THR A O 1
ATOM 609 N N . VAL A 1 84 ? -4.474 1.741 11.154 1.00 84.00 84 VAL A N 1
ATOM 610 C CA . VAL A 1 84 ? -3.462 0.697 10.959 1.00 84.00 84 VAL A CA 1
ATOM 611 C C . VAL A 1 84 ? -2.076 1.333 10.962 1.00 84.00 84 VAL A C 1
ATOM 613 O O . VAL A 1 84 ? -1.847 2.343 10.291 1.00 84.00 84 VAL A O 1
ATOM 616 N N . ASP A 1 85 ? -1.122 0.740 11.659 1.00 82.38 85 ASP A N 1
ATOM 617 C CA . ASP A 1 85 ? 0.285 1.114 11.679 1.00 82.38 85 ASP A CA 1
ATOM 618 C C . ASP A 1 85 ? 1.169 -0.038 11.176 1.00 82.38 85 ASP A C 1
ATOM 620 O O . ASP A 1 85 ? 1.129 -1.171 11.652 1.00 82.38 85 ASP A O 1
ATOM 624 N N . LEU A 1 86 ? 1.979 0.265 10.158 1.00 78.81 86 LEU A N 1
ATOM 625 C CA . LEU A 1 86 ? 2.866 -0.715 9.524 1.00 78.81 86 LEU A CA 1
ATOM 626 C C . LEU A 1 86 ? 4.122 -0.994 10.345 1.00 78.81 86 LEU A C 1
ATOM 628 O O . LEU A 1 86 ? 4.739 -2.033 10.152 1.00 78.81 86 LEU A O 1
ATOM 632 N N . SER A 1 87 ? 4.523 -0.073 11.218 1.00 78.12 87 SER A N 1
ATOM 633 C CA . SER A 1 87 ? 5.738 -0.220 12.020 1.00 78.12 87 SER A CA 1
ATOM 634 C C . SER A 1 87 ? 5.490 -1.166 13.187 1.00 78.12 87 SER A C 1
ATOM 636 O O . SER A 1 87 ? 6.368 -1.949 13.539 1.00 78.12 87 SER A O 1
ATOM 638 N N . SER A 1 88 ? 4.294 -1.105 13.777 1.00 75.06 88 SER A N 1
ATOM 639 C CA . SER A 1 88 ? 3.888 -1.985 14.874 1.00 75.06 88 SER A CA 1
ATOM 640 C C . SER A 1 88 ? 3.100 -3.218 14.432 1.00 75.06 88 SER A C 1
ATOM 642 O O . SER A 1 88 ? 2.817 -4.060 15.279 1.00 75.06 88 SER A O 1
ATOM 644 N N . HIS A 1 89 ? 2.789 -3.366 13.136 1.00 71.44 89 HIS A N 1
ATOM 645 C CA . HIS A 1 89 ? 1.964 -4.460 12.599 1.00 71.44 89 HIS A CA 1
ATOM 646 C C . HIS A 1 89 ? 0.590 -4.577 13.296 1.00 71.44 89 HIS A C 1
ATOM 648 O O . HIS A 1 89 ? 0.105 -5.683 13.543 1.00 71.44 89 HIS A O 1
ATOM 654 N N . THR A 1 90 ? -0.032 -3.438 13.617 1.00 65.62 90 THR A N 1
ATOM 655 C CA . THR A 1 90 ? -1.300 -3.333 14.374 1.00 65.62 90 THR A CA 1
ATOM 656 C C . THR A 1 90 ? -2.256 -2.343 13.748 1.00 65.62 90 THR A C 1
ATOM 658 O O . THR A 1 90 ? -1.745 -1.293 13.310 1.00 65.62 90 THR A O 1
#

Foldseek 3Di:
DVVVVVVVVVVVVVVVVVVVVVVQVVVPPVDDDPLPPPALDQPDPDPVQDPDDDDDADPPPPDPSSQRVVQRVQSVDHPGHDHADPVVSD

Mean predicted aligned error: 12.18 Å

Radius of gyration: 22.0 Å; Cα contacts (8 Å, |Δi|>4): 51; chains: 1; bounding box: 46×22×67 Å